Protein AF-X1E1C8-F1 (afdb_monomer_lite)

Structure (mmCIF, N/CA/C/O backbone):
data_AF-X1E1C8-F1
#
_entry.id   AF-X1E1C8-F1
#
loop_
_atom_site.group_PDB
_atom_site.id
_atom_site.type_symbol
_atom_site.label_atom_id
_atom_site.label_alt_id
_atom_site.label_comp_id
_atom_site.label_asym_id
_atom_site.label_entity_id
_atom_site.label_seq_id
_atom_site.pdbx_PDB_ins_code
_atom_site.Cartn_x
_atom_site.Cartn_y
_atom_site.Cartn_z
_atom_site.occupancy
_atom_site.B_iso_or_equiv
_atom_site.auth_seq_id
_atom_site.auth_comp_id
_atom_site.auth_asym_id
_atom_site.auth_atom_id
_atom_site.pdbx_PDB_model_num
ATOM 1 N N . GLY A 1 1 ? 17.123 7.527 4.170 1.00 65.69 1 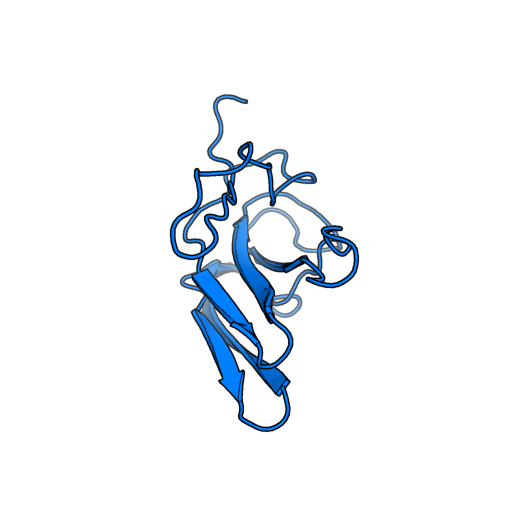GLY A N 1
ATOM 2 C CA . GLY A 1 1 ? 18.461 8.100 3.889 1.00 65.69 1 GLY A CA 1
ATOM 3 C C . GLY A 1 1 ? 18.306 9.574 3.567 1.00 65.69 1 GLY A C 1
ATOM 4 O O . GLY A 1 1 ? 17.705 10.272 4.372 1.00 65.69 1 GLY A O 1
ATOM 5 N N . SER A 1 2 ? 18.844 10.066 2.444 1.00 83.44 2 SER A N 1
ATOM 6 C CA . SER A 1 2 ? 18.434 11.363 1.852 1.00 83.44 2 SER A CA 1
ATOM 7 C C . SER A 1 2 ? 17.282 11.219 0.846 1.00 83.44 2 SER A C 1
ATOM 9 O O . SER A 1 2 ? 16.816 12.202 0.280 1.00 83.44 2 SER A O 1
ATOM 11 N N . ASP A 1 3 ? 16.894 9.979 0.586 1.00 90.88 3 ASP A N 1
ATOM 12 C CA . ASP A 1 3 ? 15.737 9.523 -0.163 1.00 90.88 3 ASP A CA 1
ATOM 13 C C . ASP A 1 3 ? 14.435 9.659 0.642 1.00 90.88 3 ASP A C 1
ATOM 15 O O . ASP A 1 3 ? 14.438 9.962 1.838 1.00 90.88 3 ASP A O 1
ATOM 19 N N . THR A 1 4 ? 13.314 9.503 -0.062 1.00 95.94 4 THR A N 1
ATOM 20 C CA . THR A 1 4 ? 11.971 9.518 0.531 1.00 95.94 4 THR A CA 1
ATOM 21 C C . THR A 1 4 ? 11.567 8.088 0.854 1.00 95.94 4 THR A C 1
ATOM 23 O O . THR A 1 4 ? 11.753 7.206 0.025 1.00 95.94 4 THR A O 1
ATOM 26 N N . ASP A 1 5 ? 11.011 7.889 2.045 1.00 97.62 5 ASP A N 1
ATOM 27 C CA . ASP A 1 5 ? 10.565 6.599 2.565 1.00 97.62 5 ASP A CA 1
ATOM 28 C C . ASP A 1 5 ? 9.069 6.666 2.901 1.00 97.62 5 ASP A C 1
ATOM 30 O O . ASP A 1 5 ? 8.539 7.729 3.251 1.00 97.62 5 ASP A O 1
ATOM 34 N N . ILE A 1 6 ? 8.387 5.520 2.875 1.00 98.44 6 ILE A N 1
ATOM 35 C CA . ILE A 1 6 ? 6.993 5.423 3.316 1.00 98.44 6 ILE A CA 1
ATOM 36 C C . ILE A 1 6 ? 6.951 5.113 4.806 1.00 98.44 6 ILE A C 1
ATOM 38 O O . ILE A 1 6 ? 7.519 4.123 5.265 1.00 98.44 6 ILE A O 1
ATOM 42 N N . PHE A 1 7 ? 6.223 5.934 5.561 1.00 98.25 7 PHE A N 1
ATOM 43 C CA . PHE A 1 7 ? 6.007 5.733 6.989 1.00 98.25 7 PHE A CA 1
ATOM 44 C C . PHE A 1 7 ? 4.538 5.474 7.302 1.00 98.25 7 PHE A C 1
ATOM 46 O O . PHE A 1 7 ? 3.645 6.127 6.766 1.00 98.25 7 PHE A O 1
ATOM 53 N N . TYR A 1 8 ? 4.298 4.589 8.263 1.00 98.25 8 TYR A N 1
ATOM 54 C CA . TYR A 1 8 ? 2.983 4.321 8.826 1.00 98.25 8 TYR A CA 1
ATOM 55 C C . TYR A 1 8 ? 2.929 4.712 10.301 1.00 98.25 8 TYR A C 1
ATOM 57 O O . TYR A 1 8 ? 3.876 4.502 11.064 1.00 98.25 8 TYR A O 1
ATOM 65 N N . LYS A 1 9 ? 1.784 5.250 10.726 1.00 96.44 9 LYS A N 1
ATOM 66 C CA . LYS A 1 9 ? 1.476 5.515 12.132 1.00 96.44 9 LYS A CA 1
ATOM 67 C C . LYS A 1 9 ? -0.012 5.305 12.366 1.00 96.44 9 LYS A C 1
ATOM 69 O O . LYS A 1 9 ? -0.843 5.754 11.585 1.00 96.44 9 LYS A O 1
ATOM 74 N N . PHE A 1 10 ? -0.343 4.677 13.482 1.00 94.44 10 PHE A N 1
ATOM 75 C CA . PHE A 1 10 ? -1.718 4.394 13.877 1.00 94.44 10 PHE A CA 1
ATOM 76 C C . PHE A 1 10 ? -2.114 5.175 15.130 1.00 94.44 10 PHE A C 1
ATOM 78 O O . PHE A 1 10 ? -1.294 5.456 16.009 1.00 94.44 10 PHE A O 1
ATOM 85 N N . ARG A 1 11 ? -3.399 5.506 15.234 1.00 95.38 11 ARG A N 1
ATOM 86 C CA . ARG A 1 11 ? -4.010 6.042 16.446 1.00 95.38 11 ARG A CA 1
ATOM 87 C C . ARG A 1 11 ? -5.385 5.415 16.615 1.00 95.38 11 ARG A C 1
ATOM 89 O O . ARG A 1 11 ? -6.290 5.690 15.834 1.00 95.38 11 ARG A O 1
ATOM 96 N N . ALA A 1 12 ? -5.552 4.629 17.672 1.00 93.31 12 ALA A N 1
ATOM 97 C CA . ALA A 1 12 ? -6.866 4.143 18.068 1.00 93.31 12 ALA A CA 1
ATOM 98 C C . ALA A 1 12 ? -7.776 5.307 18.500 1.00 93.31 12 ALA A C 1
ATOM 100 O O . ALA A 1 12 ? -7.298 6.345 18.975 1.00 93.31 12 ALA A O 1
ATOM 101 N N . SER A 1 13 ? -9.092 5.124 18.378 1.00 95.06 13 SER A N 1
ATOM 102 C CA . SER A 1 13 ? -10.073 6.120 18.824 1.00 95.06 13 SER A CA 1
ATOM 103 C C . SER A 1 13 ? -9.858 6.480 20.299 1.00 95.06 13 SER A C 1
ATOM 105 O O . SER A 1 13 ? -9.730 5.603 21.150 1.00 95.06 13 SER A O 1
ATOM 107 N N . GLY A 1 14 ? -9.750 7.777 20.594 1.00 95.38 14 GLY A N 1
ATOM 108 C CA . GLY A 1 14 ? -9.458 8.285 21.941 1.00 95.38 14 GLY A CA 1
ATOM 109 C C . GLY A 1 14 ? -8.016 8.079 22.435 1.00 95.38 14 GLY A C 1
ATOM 110 O O . GLY A 1 14 ? -7.677 8.584 23.501 1.00 95.38 14 GLY A O 1
ATOM 111 N N . GLY A 1 15 ? -7.156 7.392 21.677 1.00 95.44 15 GLY A N 1
ATOM 112 C CA . GLY A 1 15 ? -5.767 7.113 22.048 1.00 95.44 15 GLY A CA 1
ATOM 113 C C . GLY A 1 15 ? -4.767 8.195 21.627 1.00 95.44 15 GLY A C 1
ATOM 114 O O . GLY A 1 15 ? -5.133 9.280 21.162 1.00 95.44 15 GLY A O 1
ATOM 115 N N . SER A 1 16 ? -3.482 7.862 21.749 1.00 97.25 16 SER A N 1
ATOM 116 C CA . SER A 1 16 ? -2.349 8.626 21.209 1.00 97.25 16 SER A CA 1
ATOM 117 C C . SER A 1 16 ? -1.799 7.951 19.954 1.00 97.25 16 SER A C 1
ATOM 119 O O . SER A 1 16 ? -2.028 6.765 19.726 1.00 97.25 16 SER A O 1
ATOM 121 N N . TRP A 1 17 ? -1.065 8.704 19.137 1.00 97.12 17 TRP A N 1
ATOM 122 C CA . TRP A 1 17 ? -0.335 8.123 18.014 1.00 97.12 17 TRP A CA 1
ATOM 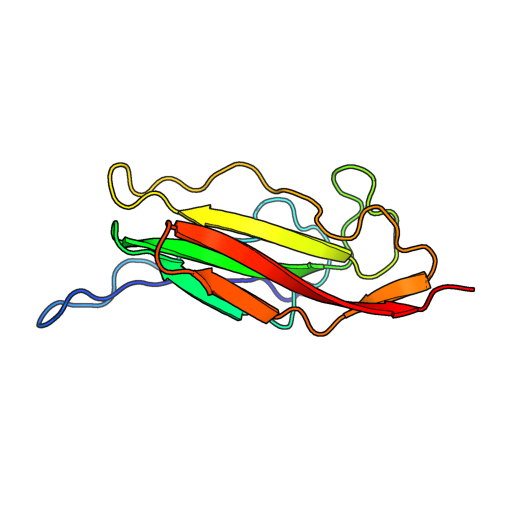123 C C . TRP A 1 17 ? 0.772 7.176 18.505 1.00 97.12 17 TRP A C 1
ATOM 125 O O . TRP A 1 17 ? 1.562 7.571 19.364 1.00 97.12 17 TRP A O 1
ATOM 135 N N . VAL A 1 18 ? 0.856 5.969 17.938 1.00 94.62 18 VAL A N 1
ATOM 136 C CA . VAL A 1 18 ? 1.943 5.000 18.209 1.00 94.62 18 VAL A CA 1
ATOM 137 C C . VAL A 1 18 ? 3.256 5.434 17.554 1.00 94.62 18 VAL A C 1
ATOM 139 O O . VAL A 1 18 ? 3.266 6.419 16.834 1.00 94.62 18 VAL A O 1
ATOM 142 N N . ALA A 1 19 ? 4.385 4.763 17.787 1.00 95.62 19 ALA A N 1
ATOM 143 C CA . ALA A 1 19 ? 5.627 5.106 17.080 1.00 95.62 19 ALA A CA 1
ATOM 144 C C . ALA A 1 19 ? 5.457 4.990 15.550 1.00 95.62 19 ALA A C 1
ATOM 146 O O . ALA A 1 19 ? 4.678 4.169 15.074 1.00 95.62 19 ALA A O 1
ATOM 147 N N . ALA A 1 20 ? 6.152 5.840 14.790 1.00 97.19 20 ALA A N 1
ATOM 148 C CA . ALA A 1 20 ? 6.170 5.710 13.336 1.00 97.19 20 ALA A CA 1
ATOM 149 C C . ALA A 1 20 ? 7.021 4.499 12.935 1.00 97.19 20 ALA A C 1
ATOM 151 O O . ALA A 1 20 ? 8.057 4.240 13.548 1.00 97.19 20 ALA A O 1
ATOM 152 N N . GLU A 1 21 ? 6.590 3.796 11.898 1.00 97.56 21 GLU A N 1
ATOM 153 C CA . GLU A 1 21 ? 7.272 2.632 11.342 1.00 97.56 21 GLU A CA 1
ATOM 154 C C . GLU A 1 21 ? 7.590 2.892 9.874 1.00 97.56 21 GLU A C 1
ATOM 156 O O . GLU A 1 21 ? 6.750 3.433 9.157 1.00 97.56 21 GLU A O 1
ATOM 161 N N . VAL A 1 22 ? 8.788 2.511 9.432 1.00 97.56 22 VAL A N 1
ATOM 162 C CA . VAL A 1 22 ? 9.138 2.510 8.006 1.00 97.56 22 VAL A CA 1
ATOM 163 C C . VAL A 1 22 ? 8.457 1.305 7.361 1.00 97.56 22 VAL A C 1
ATOM 165 O O . VAL A 1 22 ? 8.605 0.187 7.848 1.00 97.56 22 VAL A O 1
ATOM 168 N N . VAL A 1 23 ? 7.707 1.534 6.287 1.00 98.31 23 VAL A N 1
ATOM 169 C CA . VAL A 1 23 ? 7.025 0.493 5.504 1.00 98.31 23 VAL A CA 1
ATOM 170 C C . VAL A 1 23 ? 7.930 0.003 4.376 1.00 98.31 23 VAL A C 1
ATOM 172 O O . VAL A 1 23 ? 8.062 -1.204 4.178 1.00 98.31 23 VAL A O 1
ATOM 175 N N . SER A 1 24 ? 8.614 0.920 3.689 1.00 97.75 24 SER A N 1
ATOM 176 C CA . SER A 1 24 ? 9.529 0.666 2.568 1.00 97.75 24 SER A CA 1
ATOM 177 C C . SER A 1 24 ? 10.906 0.151 3.025 1.00 97.75 24 SER A C 1
ATOM 179 O O . SER A 1 24 ? 11.940 0.676 2.631 1.00 97.75 24 SER A O 1
ATOM 181 N N . THR A 1 25 ? 10.948 -0.862 3.899 1.00 96.69 25 THR A N 1
ATOM 182 C CA . THR A 1 25 ? 12.181 -1.320 4.579 1.00 96.69 25 THR A CA 1
ATOM 183 C C . THR A 1 25 ? 13.269 -1.868 3.657 1.00 96.69 25 THR A C 1
ATOM 185 O O . THR A 1 25 ? 14.430 -1.930 4.053 1.00 96.69 25 THR A O 1
ATOM 188 N N . GLU A 1 26 ? 12.901 -2.277 2.449 1.00 95.62 26 GLU A N 1
ATOM 189 C CA . GLU A 1 26 ? 13.792 -2.818 1.425 1.00 9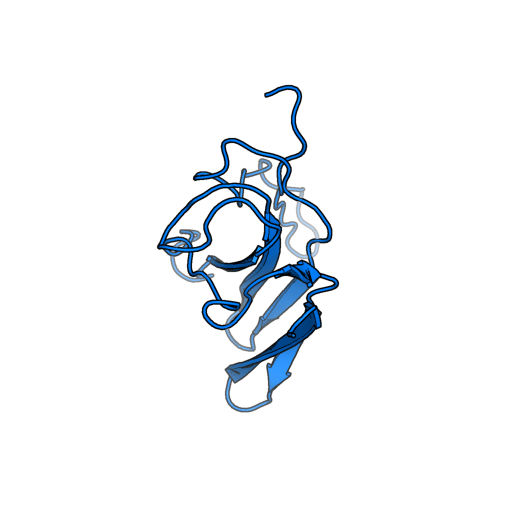5.62 26 GLU A CA 1
ATOM 190 C C . GLU A 1 26 ? 14.270 -1.736 0.454 1.00 95.62 26 GLU A C 1
ATOM 192 O O . GLU A 1 26 ? 15.134 -2.019 -0.376 1.00 95.62 26 GLU A O 1
ATOM 197 N N . SER A 1 27 ? 13.723 -0.519 0.554 1.00 95.81 27 SER A N 1
ATOM 198 C CA . SER A 1 27 ? 14.076 0.573 -0.339 1.00 95.81 27 SER A CA 1
ATOM 199 C C . SER A 1 27 ? 15.539 0.972 -0.171 1.00 95.81 27 SER A C 1
ATOM 201 O O . SER A 1 27 ? 16.066 1.116 0.934 1.00 95.81 27 SER A O 1
ATOM 203 N N . THR A 1 28 ? 16.193 1.163 -1.309 1.00 94.69 28 THR A N 1
ATOM 204 C CA . THR A 1 28 ? 17.487 1.846 -1.433 1.00 94.69 28 THR A CA 1
ATOM 205 C C . THR A 1 28 ? 17.384 3.062 -2.361 1.00 94.69 28 THR A C 1
ATOM 207 O O . THR A 1 28 ? 18.399 3.654 -2.737 1.00 94.69 28 THR A O 1
ATOM 210 N N . GLY A 1 29 ? 16.154 3.402 -2.754 1.00 92.56 29 GLY A N 1
ATOM 211 C CA . GLY A 1 29 ? 15.794 4.436 -3.707 1.00 92.56 29 GLY A CA 1
ATOM 212 C C . GLY A 1 29 ? 14.660 5.309 -3.176 1.00 92.56 29 GLY A C 1
ATOM 213 O O . GLY A 1 29 ? 14.426 5.422 -1.982 1.00 92.56 29 GLY A O 1
ATOM 214 N N . THR A 1 30 ? 13.962 6.003 -4.074 1.00 95.88 30 THR A N 1
ATOM 215 C CA . THR A 1 30 ? 12.909 6.938 -3.652 1.00 95.88 30 THR A CA 1
ATOM 216 C C . THR A 1 30 ? 11.544 6.262 -3.643 1.00 95.88 30 THR A C 1
ATOM 218 O O . THR A 1 30 ? 11.015 5.957 -4.712 1.00 95.88 30 THR A O 1
ATOM 221 N N . SER A 1 31 ? 10.948 6.134 -2.460 1.00 98.00 31 SER A N 1
ATOM 222 C CA . SER A 1 31 ? 9.570 5.691 -2.262 1.00 98.00 31 SER A CA 1
ATOM 223 C C . SER A 1 31 ? 8.609 6.887 -2.245 1.00 98.00 31 SER A C 1
ATOM 225 O O . SER A 1 31 ? 8.827 7.844 -1.504 1.00 98.00 31 SER A O 1
ATOM 227 N N . ASN A 1 32 ? 7.537 6.860 -3.039 1.00 97.56 32 ASN A N 1
ATOM 228 C CA . ASN A 1 32 ? 6.559 7.952 -3.146 1.00 97.56 32 ASN A CA 1
ATOM 229 C C . ASN A 1 32 ? 5.126 7.430 -3.312 1.00 97.56 32 ASN A C 1
ATOM 231 O O . ASN A 1 32 ? 4.902 6.232 -3.463 1.00 97.56 32 ASN A O 1
ATOM 235 N N . ASP A 1 33 ? 4.174 8.365 -3.327 1.00 97.81 33 ASP A N 1
ATOM 236 C CA . ASP A 1 33 ? 2.755 8.152 -3.635 1.00 97.81 33 ASP A CA 1
ATOM 237 C C . ASP A 1 33 ? 2.133 6.959 -2.894 1.00 97.81 33 ASP A C 1
ATOM 239 O O . ASP A 1 33 ? 1.630 6.029 -3.527 1.00 97.81 33 ASP A O 1
ATOM 243 N N . PRO A 1 34 ? 2.200 6.939 -1.548 1.00 98.50 34 PRO A N 1
ATOM 244 C CA . PRO A 1 34 ? 1.575 5.874 -0.792 1.00 98.50 34 PRO A CA 1
ATOM 245 C C . PRO A 1 34 ? 0.048 5.997 -0.828 1.00 98.50 34 PRO A C 1
ATOM 247 O O . PRO A 1 34 ? -0.495 7.093 -0.673 1.00 98.50 34 PRO A O 1
ATOM 250 N N . ASP A 1 35 ? -0.628 4.857 -0.914 1.00 98.75 35 ASP A N 1
ATOM 251 C CA . ASP A 1 35 ? -2.066 4.720 -0.676 1.00 98.75 35 ASP A CA 1
ATOM 252 C C . ASP A 1 35 ? -2.318 3.631 0.380 1.00 98.75 35 ASP A C 1
ATOM 254 O O . ASP A 1 35 ? -1.482 2.745 0.594 1.00 98.75 35 ASP A O 1
ATOM 258 N N . LEU A 1 36 ? -3.436 3.733 1.100 1.00 98.50 36 LEU A N 1
ATOM 259 C CA . LEU A 1 36 ? -3.755 2.887 2.250 1.00 98.50 36 LEU A CA 1
ATOM 260 C C . LEU A 1 36 ? -5.245 2.541 2.295 1.00 98.50 36 LEU A C 1
ATOM 262 O O . LEU A 1 36 ? -6.096 3.429 2.299 1.00 98.50 36 LEU A O 1
ATOM 266 N N . PHE A 1 37 ? -5.546 1.263 2.529 1.00 98.50 37 PHE A N 1
ATOM 267 C CA . PHE A 1 37 ? -6.879 0.798 2.909 1.00 98.50 37 PHE A CA 1
ATOM 268 C C . PHE A 1 37 ? -6.824 -0.060 4.182 1.00 98.50 37 PHE A C 1
ATOM 270 O O . PHE A 1 37 ? -5.827 -0.728 4.444 1.00 98.50 37 PHE A O 1
ATOM 277 N N . VAL A 1 38 ? -7.886 -0.047 4.992 1.00 97.88 38 VAL A N 1
ATOM 278 C CA . VAL A 1 38 ? -8.006 -0.910 6.180 1.00 97.88 38 VAL A CA 1
ATOM 279 C C . VAL A 1 38 ? -9.168 -1.879 5.987 1.00 97.88 38 VAL A C 1
ATOM 281 O O . VAL A 1 38 ? -10.294 -1.428 5.786 1.00 97.88 38 VAL A O 1
ATOM 284 N N . ASP A 1 39 ? -8.890 -3.183 6.033 1.00 98.12 39 ASP A N 1
ATOM 285 C CA . ASP A 1 39 ? -9.887 -4.237 5.801 1.00 98.12 39 ASP A CA 1
ATOM 286 C C . ASP A 1 39 ? -10.865 -4.422 6.977 1.00 98.12 39 ASP A C 1
ATOM 288 O O . ASP A 1 39 ? -10.753 -3.772 8.026 1.00 98.12 39 ASP A O 1
ATOM 292 N N . SER A 1 40 ? -11.840 -5.327 6.820 1.00 97.56 40 SER A N 1
ATOM 293 C CA . SER A 1 40 ? -12.872 -5.568 7.837 1.00 97.56 40 SER A CA 1
ATOM 294 C C . SER A 1 40 ? -12.317 -6.121 9.162 1.00 97.56 40 SER A C 1
ATOM 296 O O . SER A 1 40 ? -12.941 -5.979 10.219 1.00 97.56 40 SER A O 1
ATOM 298 N N . THR A 1 41 ? -11.113 -6.697 9.127 1.00 97.38 41 THR A N 1
ATOM 299 C CA . THR A 1 41 ? -10.393 -7.257 10.279 1.00 97.38 41 THR A CA 1
ATOM 300 C C . THR A 1 41 ? -9.377 -6.280 10.883 1.00 97.38 41 THR A C 1
ATOM 302 O O . THR A 1 41 ? -8.711 -6.589 11.879 1.00 97.38 41 THR A O 1
ATOM 305 N N . GLY A 1 42 ? -9.281 -5.073 10.323 1.00 96.44 42 GLY A N 1
ATOM 306 C CA . GLY A 1 42 ? -8.388 -4.013 10.766 1.00 96.44 42 GLY A CA 1
ATOM 307 C C . GLY A 1 42 ? -6.958 -4.125 10.237 1.00 96.44 42 GLY A C 1
ATOM 308 O O . GLY A 1 42 ? -6.091 -3.407 10.746 1.00 96.44 42 GLY A O 1
ATOM 309 N N . ASN A 1 43 ? -6.673 -5.008 9.275 1.00 98.19 43 ASN A N 1
ATOM 310 C CA . ASN A 1 43 ? -5.355 -5.049 8.649 1.00 98.19 43 ASN A CA 1
ATOM 311 C C . ASN A 1 43 ? -5.173 -3.823 7.757 1.00 98.19 43 ASN A C 1
ATOM 313 O O . ASN A 1 43 ? -6.090 -3.410 7.051 1.00 98.19 43 ASN A O 1
ATOM 317 N N . ALA A 1 44 ? -3.982 -3.235 7.792 1.00 98.31 44 ALA A N 1
ATOM 318 C CA . ALA A 1 44 ? -3.651 -2.073 6.980 1.00 98.31 44 ALA A CA 1
ATOM 319 C C . ALA A 1 44 ? -2.906 -2.513 5.719 1.00 98.31 44 ALA A C 1
ATOM 321 O O . ALA A 1 44 ? -1.789 -3.014 5.807 1.00 98.31 44 ALA A O 1
ATOM 322 N N . HIS A 1 45 ? -3.517 -2.294 4.566 1.00 98.69 45 HIS A N 1
ATOM 323 C CA . HIS A 1 45 ? -2.966 -2.559 3.247 1.00 98.69 45 HIS A CA 1
ATOM 324 C C . HIS A 1 45 ? -2.343 -1.280 2.707 1.00 98.69 45 HIS A C 1
ATOM 326 O O . HIS A 1 45 ? -3.020 -0.256 2.664 1.00 98.69 45 HIS A O 1
ATOM 332 N N . VAL A 1 46 ? -1.072 -1.326 2.319 1.00 98.75 46 VAL A N 1
ATOM 333 C CA . VAL A 1 46 ? -0.326 -0.170 1.817 1.00 98.75 46 VAL A CA 1
ATOM 334 C C . VAL A 1 46 ? 0.233 -0.493 0.447 1.00 98.75 46 VAL A C 1
ATOM 336 O O . VAL A 1 46 ? 0.881 -1.526 0.277 1.00 98.75 46 VAL A O 1
ATOM 339 N N . THR A 1 47 ? 0.041 0.424 -0.492 1.00 98.81 47 THR A N 1
ATOM 340 C CA . THR A 1 47 ? 0.750 0.445 -1.773 1.00 98.81 47 THR A CA 1
ATOM 341 C C . THR A 1 47 ? 1.594 1.698 -1.880 1.00 98.81 47 THR A C 1
ATOM 343 O O . THR A 1 47 ? 1.237 2.723 -1.309 1.00 98.81 47 THR A O 1
ATOM 346 N N . TRP A 1 48 ? 2.705 1.636 -2.602 1.00 98.69 48 TRP A N 1
ATOM 347 C CA . TRP A 1 48 ? 3.537 2.800 -2.915 1.00 98.69 48 TRP A CA 1
ATOM 348 C C . TRP A 1 48 ? 4.314 2.557 -4.204 1.00 98.69 48 TRP A C 1
ATOM 350 O O . TRP A 1 48 ? 4.408 1.413 -4.647 1.00 98.69 48 TRP A O 1
ATOM 360 N N . LYS A 1 49 ? 4.890 3.610 -4.792 1.00 97.50 49 LYS A N 1
ATOM 361 C CA . LYS A 1 49 ? 5.855 3.462 -5.890 1.00 97.50 49 LYS A CA 1
ATOM 362 C C . LYS A 1 49 ? 7.289 3.602 -5.393 1.00 97.50 49 LYS A C 1
ATOM 364 O O . LYS A 1 49 ? 7.551 4.456 -4.546 1.00 97.50 49 LYS A O 1
ATOM 369 N N . ASP A 1 50 ? 8.218 2.822 -5.932 1.00 97.38 50 ASP A N 1
ATOM 370 C CA . ASP A 1 50 ? 9.635 2.838 -5.541 1.00 97.38 50 ASP A CA 1
ATOM 371 C C . ASP A 1 50 ? 10.564 2.656 -6.751 1.00 97.38 50 ASP A C 1
ATOM 373 O O . ASP A 1 50 ? 10.165 2.029 -7.722 1.00 97.38 50 ASP A O 1
ATOM 377 N N . LEU A 1 51 ? 11.790 3.193 -6.687 1.00 95.44 51 LEU A N 1
ATOM 378 C CA . LEU A 1 51 ? 12.846 3.022 -7.709 1.00 95.44 51 LEU A CA 1
ATOM 379 C C . LEU A 1 51 ? 13.805 1.861 -7.413 1.00 95.44 51 LEU A C 1
ATOM 381 O O . LEU A 1 51 ? 14.806 1.678 -8.108 1.00 95.44 51 LEU A O 1
ATOM 385 N N . THR A 1 52 ? 13.588 1.157 -6.309 1.00 94.88 52 THR A N 1
ATOM 386 C CA . THR A 1 52 ? 14.495 0.111 -5.856 1.00 94.88 52 THR A CA 1
ATOM 387 C C . THR A 1 52 ? 14.328 -1.152 -6.686 1.00 94.88 52 THR A C 1
ATOM 389 O O . THR A 1 52 ? 13.237 -1.713 -6.748 1.00 94.88 52 THR A O 1
ATOM 392 N N . ASP A 1 53 ? 15.443 -1.671 -7.205 1.00 94.25 53 ASP A N 1
ATOM 393 C CA . ASP A 1 53 ? 15.487 -3.003 -7.809 1.00 94.25 53 ASP A CA 1
ATOM 394 C C . ASP A 1 53 ? 15.360 -4.083 -6.726 1.00 94.25 53 ASP A C 1
ATOM 396 O O . ASP A 1 53 ? 16.340 -4.573 -6.155 1.00 94.25 53 ASP A O 1
ATOM 400 N N . TYR A 1 54 ? 14.114 -4.410 -6.400 1.00 94.38 54 TYR A N 1
ATOM 401 C CA . TYR A 1 54 ? 13.741 -5.437 -5.442 1.00 94.38 54 TYR A CA 1
ATOM 402 C C . TYR A 1 54 ? 12.761 -6.411 -6.086 1.00 94.38 54 TYR A C 1
ATOM 404 O O . TYR A 1 54 ? 11.834 -6.010 -6.779 1.00 94.38 54 TYR A O 1
ATOM 412 N N . GLY A 1 55 ? 12.945 -7.712 -5.854 1.00 92.19 55 GLY A N 1
ATOM 413 C CA . GLY A 1 55 ? 11.984 -8.725 -6.303 1.00 92.19 55 GLY A CA 1
ATOM 414 C C . GLY A 1 55 ? 11.800 -8.828 -7.825 1.00 92.19 55 GLY A C 1
ATOM 415 O O . GLY A 1 55 ? 10.827 -9.435 -8.258 1.00 92.19 55 GLY A O 1
ATOM 416 N N . GLY A 1 56 ? 12.719 -8.276 -8.627 1.00 88.50 56 GLY A N 1
ATOM 417 C CA . GLY A 1 56 ? 12.633 -8.270 -10.092 1.00 88.50 56 GLY A CA 1
ATOM 418 C C . GLY A 1 56 ? 11.984 -7.022 -10.701 1.00 88.50 56 GLY A C 1
ATOM 419 O O . GLY A 1 56 ? 11.702 -7.044 -11.893 1.00 88.50 56 GLY A O 1
ATOM 420 N N . ALA A 1 57 ? 11.773 -5.970 -9.905 1.00 90.75 57 ALA A N 1
ATOM 421 C CA . ALA A 1 57 ? 11.308 -4.649 -10.339 1.00 90.75 57 ALA A CA 1
ATOM 422 C C . ALA A 1 57 ? 12.243 -3.994 -11.386 1.00 90.75 57 ALA A C 1
ATOM 424 O O . ALA A 1 57 ? 11.810 -3.403 -12.369 1.00 90.75 57 ALA A O 1
ATOM 425 N N . GLY A 1 58 ? 13.561 -4.180 -11.263 1.00 90.25 58 GLY A N 1
ATOM 426 C CA . GLY A 1 58 ? 14.512 -3.467 -12.110 1.00 90.25 58 GLY A CA 1
ATOM 427 C C . GLY A 1 58 ? 14.694 -2.019 -11.649 1.00 90.25 58 GLY A C 1
ATOM 428 O O . GLY A 1 58 ? 14.590 -1.712 -10.469 1.00 90.25 58 GLY A O 1
ATOM 429 N N . SER A 1 59 ? 15.066 -1.121 -12.564 1.00 89.69 59 SER A N 1
ATOM 430 C CA . SER A 1 59 ? 15.537 0.231 -12.212 1.00 89.69 59 SER A CA 1
ATOM 431 C C . SER A 1 59 ? 14.553 1.362 -12.529 1.00 89.69 59 SER A C 1
ATOM 433 O O . SER A 1 59 ? 14.958 2.527 -12.539 1.00 89.69 59 SER A O 1
ATOM 435 N N . ASN A 1 60 ? 13.317 1.038 -12.906 1.00 92.38 60 ASN A N 1
ATOM 436 C CA . ASN A 1 60 ? 12.260 2.025 -13.126 1.00 92.38 60 ASN A CA 1
ATOM 437 C C . ASN A 1 60 ? 11.377 2.117 -11.862 1.00 92.38 60 ASN A C 1
ATOM 439 O O . ASN A 1 60 ? 11.746 1.584 -10.817 1.00 92.38 60 ASN A O 1
ATOM 443 N N . TYR A 1 61 ? 10.300 2.907 -11.906 1.00 95.00 61 TYR A N 1
ATOM 444 C CA . TYR A 1 61 ? 9.359 2.926 -10.788 1.00 95.00 61 TYR A CA 1
ATOM 445 C C . TYR A 1 61 ? 8.473 1.687 -10.846 1.00 95.00 61 TYR A C 1
ATOM 447 O O . TYR A 1 61 ? 7.825 1.465 -11.861 1.00 95.00 61 TYR A O 1
ATOM 455 N N . ASP A 1 62 ? 8.354 0.978 -9.733 1.00 96.69 62 ASP A N 1
ATOM 456 C CA . ASP A 1 62 ? 7.433 -0.143 -9.581 1.00 96.69 62 ASP A CA 1
ATOM 457 C C . ASP A 1 62 ? 6.468 0.086 -8.428 1.00 96.69 62 ASP A C 1
ATOM 459 O O . ASP A 1 62 ? 6.759 0.834 -7.492 1.00 96.69 62 ASP A O 1
ATOM 463 N N . ILE A 1 63 ? 5.308 -0.565 -8.494 1.00 97.75 63 ILE A N 1
ATOM 464 C CA . ILE A 1 63 ? 4.316 -0.564 -7.427 1.00 97.75 63 ILE A CA 1
ATOM 465 C C . ILE A 1 63 ? 4.607 -1.708 -6.476 1.00 97.75 63 ILE A C 1
ATOM 467 O O . ILE A 1 63 ? 4.613 -2.879 -6.856 1.00 97.75 63 ILE A O 1
ATOM 471 N N . PHE A 1 64 ? 4.780 -1.349 -5.215 1.00 98.31 64 PHE A N 1
ATOM 472 C CA . PHE A 1 64 ? 5.025 -2.267 -4.124 1.00 98.31 64 PHE A CA 1
ATOM 473 C C . PHE A 1 64 ? 3.828 -2.320 -3.187 1.00 98.31 64 PHE A C 1
ATOM 475 O O . PHE A 1 64 ? 3.045 -1.372 -3.096 1.00 98.31 64 PHE A O 1
ATOM 482 N N . TYR A 1 65 ? 3.705 -3.437 -2.479 1.00 98.62 65 TYR A N 1
ATOM 483 C CA . TYR A 1 65 ? 2.618 -3.703 -1.554 1.00 98.62 65 TYR A CA 1
ATOM 484 C C . TYR A 1 65 ? 3.113 -4.344 -0.254 1.00 98.62 65 TYR A C 1
ATOM 486 O O . TYR A 1 65 ? 4.029 -5.172 -0.251 1.00 98.62 65 TYR A O 1
ATOM 494 N N . LYS A 1 66 ? 2.466 -3.967 0.856 1.00 98.56 66 LYS A N 1
ATOM 495 C CA . LYS A 1 66 ? 2.565 -4.622 2.164 1.00 98.56 66 LYS A CA 1
ATOM 496 C C . LYS A 1 66 ? 1.231 -4.607 2.889 1.00 98.56 66 LYS A C 1
ATOM 498 O O . LYS A 1 66 ? 0.443 -3.673 2.758 1.00 98.56 66 LYS A O 1
ATOM 503 N N . ILE A 1 67 ? 1.052 -5.584 3.770 1.00 98.56 67 ILE A N 1
ATOM 504 C CA . ILE A 1 67 ? -0.037 -5.612 4.745 1.00 98.56 67 ILE A CA 1
ATOM 505 C C . ILE A 1 67 ? 0.520 -5.619 6.168 1.00 98.56 67 ILE A C 1
ATOM 507 O O . ILE A 1 67 ? 1.444 -6.368 6.481 1.00 98.56 67 ILE A O 1
ATOM 511 N N . LYS A 1 68 ? -0.052 -4.804 7.055 1.00 98.12 68 LYS A N 1
ATOM 512 C CA . LYS A 1 68 ? 0.154 -4.905 8.501 1.00 98.12 68 LYS A CA 1
ATOM 513 C C . LYS A 1 68 ? -1.007 -5.652 9.123 1.00 98.12 68 LYS A C 1
ATOM 515 O O . LYS A 1 68 ? -2.131 -5.151 9.130 1.00 98.12 68 LYS A O 1
ATOM 520 N N . LEU A 1 69 ? -0.719 -6.815 9.693 1.00 97.25 69 LEU A N 1
ATOM 521 C CA . LEU A 1 69 ? -1.735 -7.636 10.341 1.00 97.25 69 LEU A CA 1
ATOM 522 C C . LEU A 1 69 ? -2.150 -7.016 11.676 1.00 97.25 69 LEU A C 1
ATOM 524 O O . LEU A 1 69 ? -1.304 -6.776 12.539 1.00 97.25 69 LEU A O 1
ATOM 528 N N . SER A 1 70 ? -3.447 -6.802 11.887 1.00 94.69 70 SER A N 1
ATOM 529 C CA . SER A 1 70 ? -3.977 -6.235 13.134 1.00 94.69 70 SER A CA 1
ATOM 530 C C . SER A 1 70 ? -3.726 -7.146 14.339 1.00 94.69 70 SER A C 1
ATOM 532 O O . SER A 1 70 ? -3.460 -6.671 15.444 1.00 94.69 70 SER A O 1
ATOM 534 N N . SER A 1 71 ? -3.734 -8.463 14.115 1.00 93.00 71 SER A N 1
ATOM 535 C CA . SER A 1 71 ? -3.580 -9.490 15.148 1.00 93.00 71 SER A CA 1
ATOM 536 C C . SER A 1 71 ? -2.174 -9.560 15.749 1.00 93.00 71 SER A C 1
ATOM 538 O O . SER A 1 71 ? -2.027 -9.895 16.924 1.00 93.00 71 SER A O 1
ATOM 540 N N . SER A 1 72 ? -1.141 -9.240 14.967 1.00 93.38 72 SER A N 1
ATOM 541 C CA . SER A 1 72 ? 0.267 -9.326 15.382 1.00 93.38 72 SER A CA 1
ATOM 542 C C . SER A 1 72 ? 0.998 -7.986 15.356 1.00 93.38 72 SER A C 1
ATOM 544 O O . SER A 1 72 ? 2.071 -7.870 15.941 1.00 93.38 72 SER A O 1
ATOM 546 N N . SER A 1 73 ? 0.430 -6.969 14.701 1.00 92.00 73 SER A N 1
ATOM 547 C CA . SER A 1 73 ? 1.092 -5.697 14.385 1.00 92.00 73 SER A CA 1
ATOM 548 C C . SER A 1 73 ? 2.390 -5.858 13.580 1.00 92.00 73 SER A C 1
ATOM 550 O O . SER A 1 73 ? 3.253 -4.985 13.631 1.00 92.00 73 SER A O 1
ATOM 552 N N . ILE A 1 74 ? 2.526 -6.956 12.830 1.00 95.19 74 ILE A N 1
ATOM 553 C CA . ILE A 1 74 ? 3.685 -7.254 11.980 1.00 95.19 74 ILE A CA 1
ATOM 554 C C . ILE A 1 74 ? 3.342 -6.951 10.518 1.00 95.19 74 ILE A C 1
ATOM 556 O O . ILE A 1 74 ? 2.247 -7.274 10.051 1.00 95.19 74 ILE A O 1
ATOM 560 N N . TRP A 1 75 ? 4.296 -6.346 9.810 1.00 98.06 75 TRP A N 1
ATOM 561 C CA . TRP A 1 75 ? 4.252 -6.174 8.360 1.00 98.06 75 TRP A CA 1
ATOM 562 C C . TRP A 1 75 ? 4.595 -7.474 7.633 1.00 98.06 75 TRP A C 1
ATOM 564 O O . TRP A 1 75 ? 5.512 -8.192 8.037 1.00 98.06 75 TRP A O 1
ATOM 574 N N . SER A 1 76 ? 3.897 -7.754 6.536 1.00 98.00 76 SER A N 1
ATOM 575 C CA . SER A 1 76 ? 4.304 -8.775 5.575 1.00 98.00 76 SER A CA 1
ATOM 576 C C . SER A 1 76 ? 5.649 -8.432 4.930 1.00 98.00 76 SER A C 1
ATOM 578 O O . SER A 1 76 ? 6.157 -7.309 5.023 1.00 98.00 76 SER A O 1
ATOM 580 N N . VAL A 1 77 ? 6.214 -9.412 4.225 1.00 97.19 77 VAL A N 1
ATOM 581 C CA . VAL A 1 77 ? 7.274 -9.137 3.251 1.00 97.19 77 VAL A CA 1
ATOM 582 C C . VAL A 1 77 ? 6.749 -8.211 2.150 1.00 97.19 77 VAL A C 1
ATOM 584 O O . VAL A 1 77 ? 5.542 -8.152 1.908 1.00 97.19 77 VAL A O 1
ATOM 587 N N . THR A 1 78 ? 7.661 -7.474 1.520 1.00 97.94 78 THR A N 1
ATOM 588 C CA . THR A 1 78 ? 7.356 -6.627 0.363 1.00 97.94 78 THR A CA 1
ATOM 589 C C . THR A 1 78 ? 7.001 -7.474 -0.845 1.00 97.94 78 THR A C 1
ATOM 591 O O . THR A 1 78 ? 7.720 -8.417 -1.172 1.00 97.94 78 THR A O 1
ATOM 594 N N . GLU A 1 79 ? 5.940 -7.083 -1.540 1.00 97.62 79 GLU A N 1
ATOM 595 C CA . GLU A 1 79 ? 5.530 -7.669 -2.813 1.00 97.62 79 GLU A CA 1
ATOM 596 C C . GLU A 1 79 ? 5.639 -6.628 -3.931 1.00 97.62 79 GLU A C 1
ATOM 598 O O . GLU A 1 79 ? 5.330 -5.457 -3.713 1.00 97.62 79 GLU A O 1
ATOM 603 N N . VAL A 1 80 ? 6.068 -7.055 -5.122 1.00 96.75 80 VAL A N 1
ATOM 604 C CA . VAL A 1 80 ? 6.047 -6.237 -6.346 1.00 96.75 80 VAL A CA 1
ATOM 605 C C . VAL A 1 80 ? 4.748 -6.540 -7.084 1.00 96.75 80 VAL A C 1
ATOM 607 O O . VAL A 1 80 ? 4.511 -7.680 -7.483 1.00 96.75 80 VAL A O 1
ATOM 610 N N . VAL A 1 81 ? 3.899 -5.533 -7.265 1.00 95.81 81 VAL A N 1
ATOM 611 C CA . VAL A 1 81 ? 2.594 -5.658 -7.929 1.00 95.81 81 VAL A CA 1
ATOM 612 C C . VAL A 1 81 ? 2.736 -5.477 -9.443 1.00 95.81 81 VAL A C 1
ATOM 614 O O . VAL A 1 81 ? 2.140 -6.225 -10.217 1.00 95.81 81 VAL A O 1
ATOM 617 N N . SER A 1 82 ? 3.578 -4.541 -9.885 1.00 93.50 82 SER A N 1
ATOM 618 C CA . SER A 1 82 ? 3.753 -4.157 -11.294 1.00 93.50 82 SER A CA 1
ATOM 619 C C . SER A 1 82 ? 4.764 -5.012 -12.069 1.00 93.50 82 SER A C 1
ATOM 621 O O . SER A 1 82 ? 5.443 -4.508 -12.951 1.00 93.50 82 SER A O 1
ATOM 623 N N . THR A 1 83 ? 4.850 -6.323 -11.816 1.00 83.62 83 THR A N 1
ATOM 624 C CA . THR A 1 83 ? 5.849 -7.225 -12.459 1.00 83.62 83 THR A CA 1
ATOM 625 C C . THR A 1 83 ? 5.795 -7.304 -13.996 1.00 83.62 83 THR A C 1
ATOM 627 O O . THR A 1 83 ? 6.645 -7.940 -14.617 1.00 83.62 83 THR A O 1
ATOM 630 N N . VAL A 1 84 ? 4.789 -6.689 -14.619 1.00 74.44 84 VAL A N 1
ATOM 631 C CA . VAL A 1 84 ? 4.617 -6.586 -16.075 1.00 74.44 84 VAL A CA 1
ATOM 632 C C . VAL A 1 84 ? 5.138 -5.266 -16.657 1.00 74.44 84 VAL A C 1
ATOM 634 O O . VAL A 1 84 ? 5.135 -5.117 -17.879 1.00 74.44 84 VAL A O 1
ATOM 637 N N . SER A 1 85 ? 5.569 -4.320 -15.816 1.00 71.38 85 SER A N 1
ATOM 638 C CA . SER A 1 85 ? 6.035 -3.005 -16.252 1.00 71.38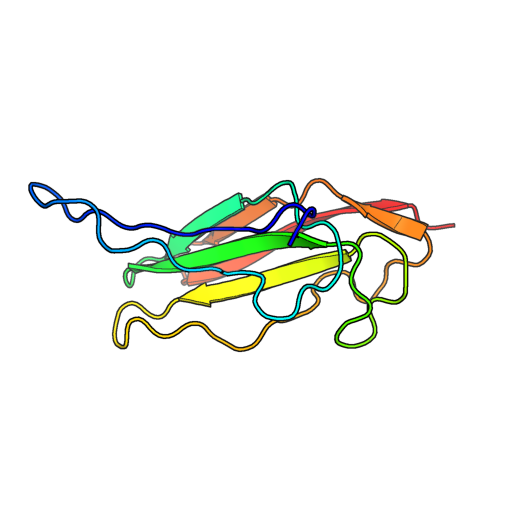 85 SER A CA 1
ATOM 639 C C . SER A 1 85 ? 7.423 -3.087 -16.877 1.00 71.38 85 SER A C 1
ATOM 641 O O . SER A 1 85 ? 8.347 -3.674 -16.315 1.00 71.38 85 SER A O 1
ATOM 643 N N . THR A 1 86 ? 7.593 -2.471 -18.048 1.00 76.56 86 THR A N 1
ATOM 644 C CA . THR A 1 86 ? 8.905 -2.363 -18.705 1.00 76.56 86 THR A CA 1
ATOM 645 C C . THR A 1 86 ? 9.476 -0.950 -18.656 1.00 76.56 86 THR A C 1
ATOM 647 O O . THR A 1 86 ? 10.696 -0.807 -18.566 1.00 76.56 86 THR A O 1
ATOM 650 N N . ASN A 1 87 ? 8.631 0.092 -18.678 1.00 84.81 87 ASN A N 1
ATOM 651 C CA . ASN A 1 87 ? 9.077 1.493 -18.664 1.00 84.81 87 ASN A CA 1
ATOM 652 C C . ASN A 1 87 ? 8.597 2.293 -17.434 1.00 84.81 87 ASN A C 1
ATOM 654 O O . ASN A 1 87 ? 8.822 3.504 -17.380 1.00 84.81 87 ASN A O 1
ATOM 658 N N . GLY A 1 88 ? 8.012 1.633 -16.433 1.00 90.62 88 GLY A N 1
ATOM 659 C CA . GLY A 1 88 ? 7.683 2.200 -15.128 1.00 90.62 88 GLY A CA 1
ATOM 660 C C . GLY A 1 88 ? 6.184 2.324 -14.865 1.00 90.62 88 GLY A C 1
ATOM 661 O O . GLY A 1 88 ? 5.408 2.781 -15.712 1.00 90.62 88 GLY A O 1
ATOM 662 N N . ALA A 1 89 ? 5.812 1.975 -13.640 1.00 94.81 89 ALA A N 1
ATOM 663 C CA . ALA A 1 89 ? 4.486 2.073 -13.069 1.00 94.81 89 ALA A CA 1
ATOM 664 C C . ALA A 1 89 ? 4.375 3.247 -12.079 1.00 94.81 89 ALA A C 1
ATOM 666 O O . ALA A 1 89 ? 5.313 3.602 -11.361 1.00 94.81 89 ALA A O 1
ATOM 667 N N . SER A 1 90 ? 3.207 3.879 -12.035 1.00 95.56 90 SER A N 1
ATOM 668 C CA . SER A 1 90 ? 2.946 5.053 -11.205 1.00 95.56 90 SER A CA 1
ATOM 669 C C . SER A 1 90 ? 1.509 5.101 -10.703 1.00 95.56 90 SER A C 1
ATOM 671 O O . SER A 1 90 ? 0.654 4.327 -11.130 1.00 95.56 90 SER A O 1
ATOM 673 N N . ASP A 1 91 ? 1.268 6.047 -9.794 1.00 96.50 91 ASP A N 1
ATOM 674 C CA . ASP A 1 91 ? -0.062 6.425 -9.318 1.00 96.50 91 ASP A CA 1
ATOM 675 C C . ASP A 1 91 ? -0.873 5.228 -8.790 1.00 96.50 91 ASP A C 1
ATOM 677 O O . ASP A 1 91 ? -1.986 4.971 -9.266 1.00 96.50 91 ASP A O 1
ATOM 681 N N . PRO A 1 92 ? -0.314 4.457 -7.832 1.00 97.75 92 PRO A N 1
ATOM 682 C CA . PRO A 1 92 ? -1.024 3.319 -7.287 1.00 97.75 92 PRO A CA 1
ATOM 683 C C . PRO A 1 92 ? -2.265 3.782 -6.528 1.00 97.75 92 PRO A C 1
ATOM 685 O O . PRO A 1 92 ? -2.250 4.799 -5.834 1.00 97.75 92 PRO A O 1
ATOM 688 N N . SER A 1 93 ? -3.323 2.986 -6.611 1.00 98.44 93 SER A N 1
ATOM 689 C CA . SER A 1 93 ? -4.460 3.101 -5.710 1.00 98.44 93 SER A CA 1
ATOM 690 C C . SER A 1 93 ? -4.951 1.730 -5.281 1.00 98.44 93 SER A C 1
ATOM 692 O O . SER A 1 93 ? -4.876 0.762 -6.045 1.00 98.44 93 SER A O 1
ATOM 694 N N . ILE A 1 94 ? -5.442 1.652 -4.047 1.00 98.69 94 ILE A N 1
ATOM 695 C CA . ILE A 1 94 ? -5.856 0.408 -3.410 1.00 98.69 94 ILE A CA 1
ATOM 696 C C . ILE A 1 94 ? -7.248 0.521 -2.790 1.00 98.69 94 ILE A C 1
ATOM 698 O O . ILE A 1 94 ? -7.587 1.489 -2.111 1.00 98.69 94 ILE A O 1
ATOM 702 N N . VAL A 1 95 ? -8.052 -0.522 -2.981 1.00 98.44 95 VA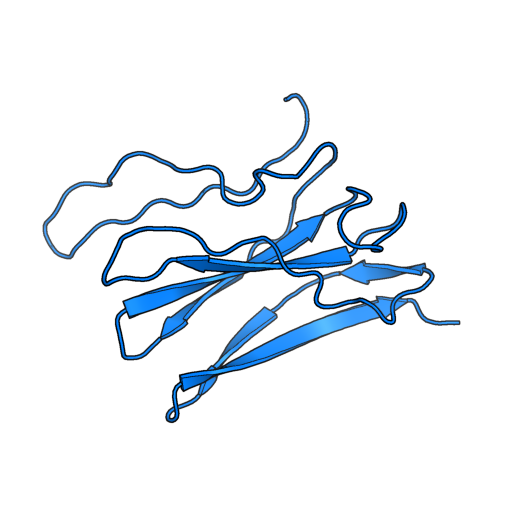L A N 1
ATOM 703 C CA . VAL A 1 95 ? -9.316 -0.725 -2.267 1.00 98.44 95 VAL A CA 1
ATOM 704 C C . VAL A 1 95 ? -9.427 -2.173 -1.807 1.00 98.44 95 VAL A C 1
ATOM 706 O O . VAL A 1 95 ? -8.829 -3.071 -2.399 1.00 98.44 95 VAL A O 1
ATOM 709 N N . VAL A 1 96 ? -10.215 -2.409 -0.761 1.00 98.38 96 VAL A N 1
ATOM 710 C CA . VAL A 1 96 ? -10.593 -3.759 -0.330 1.00 98.38 96 VAL A CA 1
ATOM 711 C C . VAL A 1 96 ? -12.111 -3.885 -0.424 1.00 98.38 96 VAL A C 1
ATOM 713 O O . VAL A 1 96 ? -12.837 -2.970 -0.025 1.00 98.38 96 VAL A O 1
ATOM 716 N N . ASP A 1 97 ? -12.592 -4.975 -1.020 1.00 98.06 97 ASP A N 1
ATOM 717 C CA . ASP A 1 97 ? -14.027 -5.221 -1.172 1.00 98.06 97 ASP A CA 1
ATOM 718 C C . ASP A 1 97 ? -14.665 -5.828 0.092 1.00 98.06 97 ASP A C 1
ATOM 720 O O . ASP A 1 97 ? -14.020 -6.033 1.117 1.00 98.06 97 ASP A O 1
ATOM 724 N N . SER A 1 98 ? -15.974 -6.090 0.047 1.00 97.25 98 SER A N 1
ATOM 725 C CA . SER A 1 98 ? -16.721 -6.618 1.197 1.00 97.25 98 SER A CA 1
ATOM 726 C C . SER A 1 98 ? -16.382 -8.063 1.573 1.00 97.25 98 SER A C 1
ATOM 728 O O . SER A 1 98 ? -16.855 -8.539 2.602 1.00 97.25 98 SER A O 1
ATOM 730 N N . GLU A 1 99 ? -15.641 -8.772 0.725 1.00 98.12 99 GLU A N 1
ATOM 731 C CA . GLU A 1 99 ? -15.158 -10.134 0.965 1.00 98.12 99 GLU A CA 1
ATOM 732 C C . GLU A 1 99 ? -13.678 -10.134 1.394 1.00 98.12 99 GLU A C 1
ATOM 734 O O . GLU A 1 99 ? -13.058 -11.193 1.461 1.00 98.12 99 GLU A O 1
ATOM 739 N N . ASP A 1 100 ? -13.130 -8.954 1.709 1.00 97.12 100 ASP A N 1
ATOM 740 C CA . ASP A 1 100 ? -11.726 -8.709 2.039 1.00 97.12 100 ASP A CA 1
ATOM 741 C C . ASP A 1 100 ? -10.742 -9.049 0.897 1.00 97.12 100 ASP A C 1
ATOM 743 O O . ASP A 1 100 ? -9.557 -9.299 1.137 1.00 97.12 100 ASP A O 1
ATOM 747 N N . ASN A 1 101 ? -11.186 -9.007 -0.370 1.00 98.06 101 ASN A N 1
ATOM 748 C CA . ASN A 1 101 ? -10.255 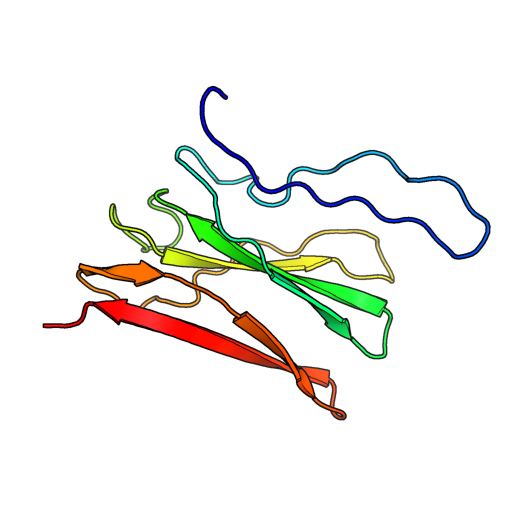-9.087 -1.499 1.00 98.06 101 ASN A CA 1
ATOM 749 C C . ASN A 1 101 ? -9.615 -7.721 -1.765 1.00 98.06 101 ASN A C 1
ATOM 751 O O . ASN A 1 101 ? -10.296 -6.694 -1.819 1.00 98.06 101 ASN A O 1
ATOM 755 N N . VAL A 1 102 ? -8.303 -7.726 -1.998 1.00 98.31 102 VAL A N 1
ATOM 756 C CA . VAL A 1 102 ? -7.512 -6.527 -2.291 1.00 98.31 102 VAL A CA 1
ATOM 757 C C . VAL A 1 102 ? -7.493 -6.267 -3.795 1.00 98.31 102 VAL A C 1
ATOM 759 O O . VAL A 1 102 ? -7.097 -7.132 -4.575 1.00 98.31 102 VAL A O 1
ATOM 762 N N . HIS A 1 103 ? -7.863 -5.055 -4.198 1.00 98.56 103 HIS A N 1
ATOM 763 C CA . HIS A 1 103 ? -7.796 -4.587 -5.580 1.00 98.56 103 HIS A CA 1
ATOM 764 C C . HIS A 1 103 ? -6.796 -3.438 -5.660 1.00 98.56 103 HIS A C 1
ATOM 766 O O . HIS A 1 103 ? -6.931 -2.449 -4.940 1.00 98.56 103 HIS A O 1
ATOM 772 N N . VAL A 1 104 ? -5.808 -3.564 -6.543 1.00 98.19 104 VAL A N 1
ATOM 773 C CA . VAL A 1 104 ? -4.793 -2.534 -6.791 1.00 98.19 104 VAL A CA 1
ATOM 774 C C . VAL A 1 104 ? -4.854 -2.131 -8.257 1.00 98.19 104 VAL A C 1
ATOM 776 O O . VAL A 1 104 ? -4.907 -2.994 -9.134 1.00 98.19 104 VAL A O 1
ATOM 779 N N . LEU A 1 105 ? -4.838 -0.828 -8.523 1.00 97.19 105 LEU A N 1
ATOM 780 C CA . LEU A 1 105 ? -4.665 -0.270 -9.861 1.00 97.19 105 LEU A CA 1
ATOM 781 C C . LEU A 1 105 ? -3.453 0.658 -9.898 1.00 97.19 105 LEU A C 1
ATOM 783 O O . LEU A 1 105 ? -3.061 1.214 -8.876 1.00 97.19 105 LEU A O 1
ATOM 787 N N . TRP A 1 106 ? -2.878 0.821 -11.082 1.00 96.38 106 TRP A N 1
ATOM 788 C CA . TRP A 1 106 ? -1.767 1.725 -11.357 1.00 96.38 106 TRP A CA 1
ATOM 789 C C . TRP A 1 106 ? -1.804 2.141 -12.828 1.00 96.38 106 TRP A C 1
ATOM 791 O O . TRP A 1 106 ? -2.470 1.498 -13.647 1.00 96.38 106 TRP A O 1
ATOM 801 N N . SER A 1 107 ? -1.094 3.209 -13.175 1.00 93.44 107 SER A N 1
ATOM 802 C CA . SER A 1 107 ? -0.771 3.524 -14.566 1.00 93.44 107 SER A CA 1
ATOM 803 C C . SER A 1 107 ? 0.596 2.969 -14.920 1.00 93.44 107 SER A C 1
ATOM 805 O O . SER A 1 107 ? 1.525 3.055 -14.125 1.00 93.44 107 SER A O 1
ATOM 807 N N . ASP A 1 108 ? 0.726 2.424 -16.123 1.00 89.25 108 ASP A N 1
ATOM 808 C CA . ASP A 1 108 ? 1.959 1.807 -16.594 1.00 89.25 108 ASP A CA 1
ATOM 809 C C . ASP A 1 108 ? 2.341 2.377 -17.956 1.00 89.25 108 ASP A C 1
ATOM 811 O O . ASP A 1 108 ? 1.486 2.567 -18.829 1.00 89.25 108 ASP A O 1
ATOM 815 N N . SER A 1 109 ? 3.627 2.653 -18.131 1.00 81.56 109 SER A N 1
ATOM 816 C CA . SER A 1 109 ? 4.188 2.943 -19.442 1.00 81.56 109 SER A CA 1
ATOM 817 C C . SER A 1 109 ? 4.624 1.621 -20.071 1.00 81.56 109 SER A C 1
ATOM 819 O O . SER A 1 109 ? 5.720 1.126 -19.816 1.00 81.56 109 SER A O 1
ATOM 821 N N . THR A 1 110 ? 3.765 1.038 -20.904 1.00 72.56 110 THR A N 1
ATOM 822 C CA . THR A 1 110 ? 4.106 -0.134 -21.725 1.00 72.56 110 THR A CA 1
ATOM 823 C C . THR A 1 110 ? 4.378 0.308 -23.160 1.00 72.56 110 THR A C 1
ATOM 825 O O . THR A 1 110 ? 3.633 1.142 -23.679 1.00 72.56 110 THR A O 1
ATOM 828 N N . ASP A 1 111 ? 5.407 -0.250 -23.801 1.00 60.00 111 ASP A N 1
ATOM 829 C CA . ASP A 1 111 ? 5.557 -0.176 -25.267 1.00 60.00 111 ASP A CA 1
ATOM 830 C C . ASP A 1 111 ? 4.620 -1.163 -25.986 1.00 60.00 111 ASP A C 1
ATOM 832 O O . ASP A 1 111 ? 4.409 -2.282 -25.456 1.00 60.00 111 ASP A O 1
#

Foldseek 3Di:
DVAAFDWDWDADVVGDIDDIDTQVVVAPFHKDQKEWDADPQRKIKIKIWGQDCDPNPHRAIFIKIWIQHPVPRDIDDIDTPPNVADHYWDNKYWDADPVRDIDIDIDGDDD

pLDDT: mean 94.4, std 6.84, range [60.0, 98.81]

Secondary structure (DSSP, 8-state):
--S---EE----TTSPPPPPEES-TT-SS--EEEEEEE-TT--EEEEEEE----TT--SS-EEEEEEE-TTT-PBPPPEES-TT-SS-EEEEEEEE-TT--EEEEEEE---

Sequence (111 aa):
GSDTDIFYKFRASGGSWVAAEVVSTESTGTSNDPDLFVDSTGNAHVTWKDLTDYGGAGSNYDIFYKIKLSSSSIWSVTEVVSTVSTNGASDPSIVVDSEDNVHVLWSDSTD

Organism: NCBI:txid412755

Radius of gyration: 14.28 Å; chains: 1; bounding box: 35×22×47 Å